Protein AF-A0A954HSK6-F1 (afdb_monomer)

Solvent-accessible surface area (backbone atoms only — not comparable to full-atom values): 8948 Å² total; per-residue (Å²): 136,85,86,82,78,80,82,78,65,76,69,63,60,54,58,57,58,60,60,64,68,71,71,75,64,79,80,68,53,43,41,54,46,69,34,39,91,90,46,36,90,81,53,54,68,57,58,97,78,65,55,78,57,74,64,15,37,30,35,37,27,82,23,20,28,36,33,33,35,41,38,31,82,86,33,45,53,50,100,84,44,62,65,33,24,52,13,42,38,41,58,21,45,59,97,48,70,53,44,95,50,75,60,49,59,70,77,76,71,73,60,73,25,66,39,73,48,77,60,79,51,24,42,36,33,34,16,83,50,55,101,88,41,70,16,39,38,35,40,38,37,55,38,29,80,41,73,45,71,50,78,48,78,51,77,84

Radius of gyration: 23.36 Å; Cα contacts (8 Å, |Δi|>4): 335; chains: 1; bounding box: 63×72×43 Å

Mean predicted aligned error: 9.22 Å

Foldseek 3Di:
DDDDDDDDDPVVVVVVVVVVVPPPDPPLDKAKDFDDPVCCVPFFAAAPQGLDDGRWMWIDTQFKIWTQAAQDQQRASDPPGHRRHRWTQWIGTPPDHTDPRRIHDPPNPPARFDDWDDDGSKIKTWGPADPVGWIKIWIWHQDSHHSDIDIDIDTD

Sequence (156 aa):
MPLKSPPVPRMVLHVIMTLMLCAAGRHVTAQTEVLTSQNWERLVPLGKETDAIYDDFALKSPAATAIIARPASTRHANMTVRDVGGCLIDLAAAGTDGDQLSAFYPGRRKFPFTDASIDGDAVVMSAPGTAARVGCEVRYELHPSLPVISVTSTWT

pLDDT: mean 85.85, std 16.76, range [42.97, 98.62]

Secondary structure (DSSP, 8-state):
----PPPPPHHHHHHHHHHGGG--------EEEE--TTTHHHHSPPSS-----TT-EEEE-SSEEEEE--S-TT--SSSSS---TTSEEEEEETTS-------B-GGGG-S---EEEEETTEEEEEE--BTTB--EEEEEEE-SSSS-EEEEEEE-

Nearest PDB structures (foldseek):
  4nf9-assembly2_B  TM=3.399E-01  e=3.421E-01  Homo sapiens
  7ajt-assembly1_UQ  TM=2.531E-01  e=3.421E-01  Saccharomyces cerevisiae S288C
  6zqe-assembly1_UQ  TM=2.751E-01  e=1.631E+00  Saccharomyces cerevisiae S288C
  5wlc-assembly1_LH  TM=2.636E-01  e=1.545E+00  Saccharomyces cerevisiae BY4741
  3uaq-assembly3_B  TM=1.531E-01  e=5.053E+00  Moraxella bovis

Structure (mmCIF, N/CA/C/O backbone):
data_AF-A0A954HSK6-F1
#
_entry.id   AF-A0A954HSK6-F1
#
loop_
_atom_site.group_PDB
_atom_site.id
_atom_site.type_symbol
_atom_site.label_atom_id
_atom_site.label_alt_id
_atom_site.label_comp_id
_atom_site.label_asym_id
_atom_site.label_entity_id
_atom_site.label_seq_id
_atom_site.pdbx_PDB_ins_code
_atom_site.Cartn_x
_atom_site.Cartn_y
_atom_site.Cartn_z
_atom_site.occupancy
_atom_site.B_iso_or_equiv
_atom_site.auth_seq_id
_atom_site.auth_comp_id
_atom_site.auth_asym_id
_atom_site.auth_atom_id
_atom_site.pdbx_PDB_model_num
ATOM 1 N N . MET A 1 1 ? -46.544 57.397 1.279 1.00 51.22 1 MET A N 1
ATOM 2 C CA . MET A 1 1 ? -47.073 56.316 2.142 1.00 51.22 1 MET A CA 1
ATOM 3 C C . MET A 1 1 ? -46.155 55.109 2.009 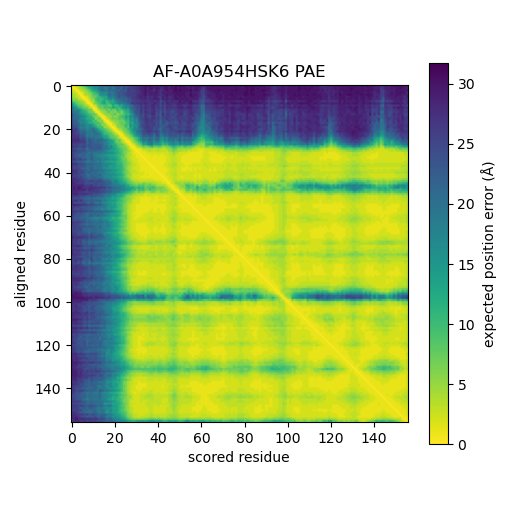1.00 51.22 1 MET A C 1
ATOM 5 O O . MET A 1 1 ? -46.058 54.612 0.894 1.00 51.22 1 MET A O 1
ATOM 9 N N . PRO A 1 2 ? -45.438 54.665 3.055 1.00 46.81 2 PRO A N 1
ATOM 10 C CA . PRO A 1 2 ? -44.628 53.457 2.965 1.00 46.81 2 PRO A CA 1
ATOM 11 C C . PRO A 1 2 ? -45.478 52.220 3.301 1.00 46.81 2 PRO A C 1
ATOM 13 O O . PRO A 1 2 ? -46.224 52.219 4.281 1.00 46.81 2 PRO A O 1
ATOM 16 N N . LEU A 1 3 ? -45.378 51.176 2.472 1.00 49.31 3 LEU A N 1
ATOM 17 C CA . LEU A 1 3 ? -46.005 49.874 2.711 1.00 49.31 3 LEU A CA 1
ATOM 18 C C . LEU A 1 3 ? -45.301 49.173 3.883 1.00 49.31 3 LEU A C 1
ATOM 20 O O . LEU A 1 3 ? -44.093 48.949 3.849 1.00 49.31 3 LEU A O 1
ATOM 24 N N . LYS A 1 4 ? -46.067 48.811 4.913 1.00 46.97 4 LYS A N 1
ATOM 25 C CA . LYS A 1 4 ? -45.605 48.020 6.057 1.00 46.97 4 LYS A CA 1
ATOM 26 C C . LYS A 1 4 ? -45.557 46.545 5.643 1.00 46.97 4 LYS A C 1
ATOM 28 O O . LYS A 1 4 ? -46.597 45.964 5.341 1.00 46.97 4 LYS A O 1
ATOM 33 N N . SER A 1 5 ? -44.367 45.953 5.598 1.00 58.78 5 SER A N 1
ATOM 34 C CA . SER A 1 5 ? -44.184 44.526 5.310 1.00 58.78 5 SER A CA 1
ATOM 35 C C . SER A 1 5 ? -44.751 43.652 6.445 1.00 58.78 5 SER A C 1
ATOM 37 O O . SER A 1 5 ? -44.657 44.034 7.618 1.00 58.78 5 SER A O 1
ATOM 39 N N . PRO A 1 6 ? -45.373 42.497 6.130 1.00 61.53 6 PRO A N 1
ATOM 40 C CA . PRO A 1 6 ? -45.963 41.630 7.144 1.00 61.53 6 PRO A CA 1
ATOM 41 C C . PRO A 1 6 ? -44.880 40.897 7.960 1.00 61.53 6 PRO A C 1
ATOM 43 O O . PRO A 1 6 ? -43.811 40.586 7.429 1.00 61.53 6 PRO A O 1
ATOM 46 N N . PRO A 1 7 ? -45.138 40.599 9.248 1.00 61.84 7 PRO A N 1
ATOM 47 C CA . PRO A 1 7 ? -44.192 39.877 10.088 1.00 61.84 7 PRO A CA 1
ATOM 48 C C . PRO A 1 7 ? -44.084 38.417 9.638 1.00 61.84 7 PRO A C 1
ATOM 50 O O . PRO A 1 7 ? -45.085 37.710 9.524 1.00 61.84 7 PRO A O 1
ATOM 53 N N . VAL A 1 8 ? -42.856 37.952 9.415 1.00 58.69 8 VAL A N 1
ATOM 54 C CA . VAL A 1 8 ? -42.585 36.543 9.112 1.00 58.69 8 VAL A CA 1
ATOM 55 C C . VAL A 1 8 ? -42.852 35.709 10.379 1.00 58.69 8 VAL A C 1
ATOM 57 O O . VAL A 1 8 ? -42.313 36.037 11.442 1.00 58.69 8 VAL A O 1
ATOM 60 N N . PRO A 1 9 ? -43.678 34.649 10.328 1.00 52.09 9 PRO A N 1
ATOM 61 C CA . PRO A 1 9 ? -43.998 33.849 11.507 1.00 52.09 9 PRO A CA 1
ATOM 62 C C . PRO A 1 9 ? -42.758 33.095 12.018 1.00 52.09 9 PRO A C 1
ATOM 64 O O . PRO A 1 9 ? -42.171 32.279 11.307 1.00 52.09 9 PRO A O 1
ATOM 67 N N . ARG A 1 10 ? -42.387 33.329 13.289 1.00 56.31 10 ARG A N 1
ATOM 68 C CA . ARG A 1 10 ? -41.216 32.748 13.998 1.00 56.31 10 ARG A CA 1
ATOM 69 C C . ARG A 1 10 ? -41.134 31.209 13.970 1.00 56.31 10 ARG A C 1
ATOM 71 O O . ARG A 1 10 ? -40.078 30.645 14.251 1.00 56.31 10 ARG A O 1
ATOM 78 N N . MET A 1 11 ? -42.230 30.540 13.622 1.00 47.41 11 MET A N 1
ATOM 79 C CA . MET A 1 11 ? -42.353 29.084 13.541 1.00 47.41 11 MET A CA 1
ATOM 80 C C . MET A 1 11 ? -41.744 28.502 12.250 1.00 47.41 11 MET A C 1
ATOM 82 O O . MET A 1 11 ? -41.201 27.403 12.280 1.00 47.41 11 MET A O 1
ATOM 86 N N . VAL A 1 12 ? -41.731 29.260 11.144 1.00 51.81 12 VAL A N 1
ATOM 87 C CA . VAL A 1 12 ? -41.131 28.821 9.863 1.00 51.81 12 VAL A CA 1
ATOM 88 C C . VAL A 1 12 ? -39.598 28.839 9.927 1.00 51.81 12 VAL A C 1
ATOM 90 O O . VAL A 1 12 ? -38.936 28.010 9.309 1.00 51.81 12 VAL A O 1
ATOM 93 N N . LEU A 1 13 ? -39.024 29.724 10.748 1.00 44.22 13 LEU A N 1
ATOM 94 C CA . LEU A 1 13 ? -37.573 29.863 10.905 1.00 44.22 13 LEU A CA 1
ATOM 95 C C . LEU A 1 13 ? -36.926 28.670 11.639 1.00 44.22 13 LEU A C 1
ATOM 97 O O . LEU A 1 13 ? -35.791 28.313 11.340 1.00 44.22 13 LEU A O 1
ATOM 101 N N . HIS A 1 14 ? -37.646 28.017 12.559 1.00 42.97 14 HIS A N 1
ATOM 102 C CA . HIS A 1 14 ? -37.109 26.882 13.324 1.00 42.97 14 HIS A CA 1
ATOM 103 C C . HIS A 1 14 ? -37.088 25.579 12.515 1.00 42.97 14 HIS A C 1
ATOM 105 O O . HIS A 1 14 ? -36.142 24.806 12.631 1.00 42.97 14 HIS A O 1
ATOM 111 N N . VAL A 1 15 ? -38.076 25.359 11.642 1.00 51.31 15 VAL A N 1
ATOM 112 C CA . VAL A 1 15 ? -38.153 24.143 10.812 1.00 51.31 15 VAL A CA 1
ATOM 113 C C . VAL A 1 15 ? -37.027 24.102 9.772 1.00 51.31 15 VAL A C 1
ATOM 115 O O . VAL A 1 15 ? -36.453 23.044 9.528 1.00 51.31 15 VAL A O 1
ATOM 118 N N . ILE A 1 16 ? -36.644 25.256 9.214 1.00 52.62 16 ILE A N 1
ATOM 119 C CA . ILE A 1 16 ? -35.536 25.349 8.248 1.00 52.62 16 ILE A CA 1
ATOM 120 C C . ILE A 1 16 ? -34.180 25.105 8.936 1.00 52.62 16 ILE A C 1
ATOM 122 O O . ILE A 1 16 ? -33.311 24.443 8.370 1.00 52.62 16 ILE A O 1
ATOM 126 N N . MET A 1 17 ? -34.008 25.568 10.180 1.00 49.38 17 MET A N 1
ATOM 127 C CA . MET A 1 17 ? -32.751 25.410 10.922 1.00 49.38 17 MET A CA 1
ATOM 128 C C . MET A 1 17 ? -32.514 23.967 11.400 1.00 49.38 17 MET A C 1
ATOM 130 O O . MET A 1 17 ? -31.374 23.512 11.419 1.00 49.38 17 MET A O 1
ATOM 134 N N . THR A 1 18 ? -33.571 23.210 11.717 1.00 50.50 18 THR A N 1
ATOM 135 C CA . THR A 1 18 ? -33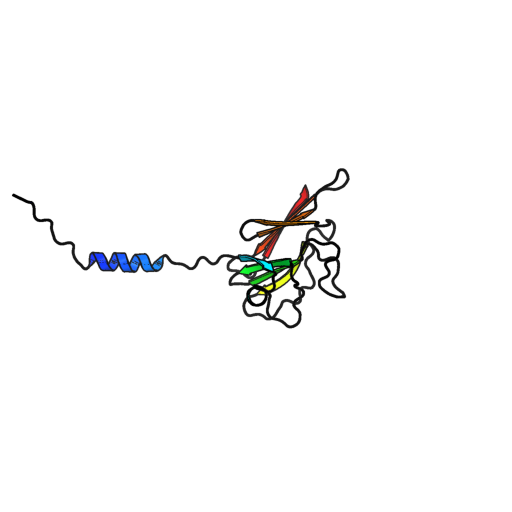.453 21.782 12.065 1.00 50.50 18 THR A CA 1
ATOM 136 C C . THR A 1 18 ? -33.193 20.901 10.836 1.00 50.50 18 THR A C 1
ATOM 138 O O . THR A 1 18 ? -32.461 19.922 10.944 1.00 50.50 18 THR A O 1
ATOM 141 N N . LEU A 1 19 ? -33.702 21.266 9.651 1.00 48.53 19 LEU A N 1
ATOM 142 C CA . LEU A 1 19 ? -33.472 20.498 8.417 1.00 48.53 19 LEU A CA 1
ATOM 143 C C . LEU A 1 19 ? -32.035 20.643 7.870 1.00 48.53 19 LEU A C 1
ATOM 145 O O . LEU A 1 19 ? -31.522 19.718 7.245 1.00 48.53 19 LEU A O 1
ATOM 149 N N . MET A 1 20 ? -31.353 21.764 8.144 1.00 53.25 20 MET A N 1
ATOM 150 C CA . MET A 1 20 ? -29.940 21.962 7.776 1.00 53.25 20 MET A CA 1
ATOM 151 C C . MET A 1 20 ? -28.949 21.182 8.657 1.00 53.25 20 MET A C 1
ATOM 153 O O . MET A 1 20 ? -27.817 20.957 8.236 1.00 53.25 20 MET A O 1
ATOM 157 N N . LEU A 1 21 ? -29.356 20.725 9.846 1.00 48.66 21 LEU A N 1
ATOM 158 C CA . LEU A 1 21 ? -28.476 19.982 10.757 1.00 48.66 21 LEU A CA 1
ATOM 159 C C . LEU A 1 21 ? -28.352 18.486 10.394 1.00 48.66 21 LEU A C 1
ATOM 161 O O . LEU A 1 21 ? -27.475 17.798 10.908 1.00 48.66 21 LEU A O 1
ATOM 165 N N . CYS A 1 22 ? -29.184 17.979 9.478 1.00 48.66 22 CYS A N 1
ATOM 166 C CA . CYS A 1 22 ? -29.197 16.563 9.091 1.00 48.66 22 CYS A CA 1
ATOM 167 C C . CYS A 1 22 ? -28.282 16.207 7.903 1.00 48.66 22 CYS A C 1
ATOM 169 O O . CYS A 1 22 ? -28.109 15.025 7.622 1.00 48.66 22 CYS A O 1
ATOM 171 N N . ALA A 1 23 ? -27.687 17.183 7.207 1.00 51.53 23 ALA A N 1
ATOM 172 C CA . ALA A 1 23 ? -26.909 16.930 5.985 1.00 51.53 23 ALA A CA 1
ATOM 173 C C . ALA A 1 23 ? -25.389 16.806 6.199 1.00 51.53 23 ALA A C 1
ATOM 175 O O . ALA A 1 23 ? -24.665 16.493 5.258 1.00 51.53 23 ALA A O 1
ATOM 176 N N . ALA A 1 24 ? -24.884 16.994 7.421 1.00 53.03 24 ALA A N 1
ATOM 177 C CA . ALA A 1 24 ? -23.480 16.738 7.745 1.00 53.03 24 ALA A CA 1
ATOM 178 C C . ALA A 1 24 ? -23.254 15.245 8.044 1.00 53.03 24 ALA A C 1
ATOM 180 O O . ALA A 1 24 ? -22.767 14.869 9.112 1.00 53.03 24 ALA A O 1
ATOM 181 N N . GLY A 1 25 ? -23.638 14.371 7.111 1.00 56.19 25 GLY A N 1
ATOM 182 C CA . GLY A 1 25 ? -23.149 12.999 7.128 1.00 56.19 25 GLY A CA 1
ATOM 183 C C . GLY A 1 25 ? -21.627 13.058 7.051 1.00 56.19 25 GLY A C 1
ATOM 184 O O . GLY A 1 25 ? -21.084 13.647 6.118 1.00 56.19 25 GLY A O 1
ATOM 185 N N . ARG A 1 26 ? -20.922 12.512 8.048 1.00 57.81 26 ARG A N 1
ATOM 186 C CA . ARG A 1 26 ? -19.466 12.358 7.964 1.00 57.81 26 ARG A CA 1
ATOM 187 C C . ARG A 1 26 ? -19.172 11.574 6.689 1.00 57.81 26 ARG A C 1
ATOM 189 O O . ARG A 1 26 ? -19.541 10.405 6.607 1.00 57.81 26 ARG A O 1
ATOM 196 N N . HIS A 1 27 ? -18.546 12.213 5.702 1.00 60.56 27 HIS A N 1
ATOM 197 C CA . HIS A 1 27 ? -18.005 11.488 4.564 1.00 60.56 27 HIS A CA 1
ATOM 198 C C . HIS A 1 27 ? -16.972 10.507 5.118 1.00 60.56 27 HIS A C 1
ATOM 200 O O . HIS A 1 27 ? -15.946 10.902 5.667 1.00 60.56 27 HIS A O 1
ATOM 206 N N . VAL A 1 28 ? -17.305 9.223 5.053 1.00 72.50 28 VAL A N 1
ATOM 207 C CA . VAL A 1 28 ? -16.375 8.134 5.319 1.00 72.50 28 VAL A CA 1
ATOM 208 C C . VAL A 1 28 ? -15.468 8.094 4.098 1.00 72.50 28 VAL A C 1
ATOM 210 O O . VAL A 1 28 ? -15.880 7.610 3.047 1.00 72.50 28 VAL A O 1
ATOM 213 N N . THR A 1 29 ? -14.283 8.682 4.206 1.00 81.81 29 THR A N 1
ATOM 214 C CA . THR A 1 29 ? -13.267 8.613 3.153 1.00 81.81 29 THR A CA 1
ATOM 215 C C . THR A 1 29 ? -12.189 7.628 3.570 1.00 81.81 29 THR A C 1
ATOM 217 O O . THR A 1 29 ? -11.932 7.436 4.765 1.00 81.81 29 THR A O 1
ATOM 220 N N . ALA A 1 30 ? -11.571 6.988 2.583 1.00 89.88 30 ALA A N 1
ATOM 221 C CA . ALA A 1 30 ? -10.259 6.416 2.807 1.00 89.88 30 ALA A CA 1
ATOM 222 C C . ALA A 1 30 ? -9.235 7.566 2.858 1.00 89.88 30 ALA A C 1
ATOM 224 O O . ALA A 1 30 ? -9.527 8.706 2.496 1.00 89.88 30 ALA A O 1
ATOM 225 N N . GLN A 1 31 ? -8.067 7.294 3.415 1.00 93.75 31 GLN A N 1
ATOM 226 C CA . GLN A 1 31 ? -6.935 8.206 3.474 1.00 93.75 31 GLN A CA 1
ATOM 227 C C . GLN A 1 31 ? -5.700 7.420 3.086 1.00 93.75 31 GLN A C 1
ATOM 229 O O . GLN A 1 31 ? -5.510 6.310 3.582 1.00 93.75 31 GLN A O 1
ATOM 234 N N . THR A 1 32 ? -4.865 8.011 2.243 1.00 97.31 32 THR A N 1
ATOM 235 C CA . THR A 1 32 ? -3.653 7.366 1.752 1.00 97.31 32 THR A CA 1
ATOM 236 C C . THR A 1 32 ? -2.461 8.264 2.012 1.00 97.31 32 THR A C 1
ATOM 238 O O . THR A 1 32 ? -2.439 9.424 1.607 1.00 97.31 32 THR A O 1
ATOM 241 N N . GLU A 1 33 ? -1.474 7.734 2.726 1.00 97.88 33 GLU A N 1
ATOM 242 C CA . GLU A 1 33 ? -0.286 8.473 3.139 1.00 97.88 33 GLU A CA 1
ATOM 243 C C . GLU A 1 33 ? 0.953 7.575 3.101 1.00 97.88 33 GLU A C 1
ATOM 245 O O . GLU A 1 33 ? 0.874 6.363 3.299 1.00 97.88 33 GLU A O 1
ATOM 250 N N . VAL A 1 34 ? 2.117 8.188 2.894 1.00 98.38 34 VAL A N 1
ATOM 251 C CA . VAL A 1 34 ? 3.408 7.526 3.113 1.00 98.38 34 VAL A CA 1
ATOM 252 C C . VAL A 1 34 ? 3.682 7.472 4.615 1.00 98.38 34 VAL A C 1
ATOM 254 O O . VAL A 1 34 ? 3.483 8.462 5.325 1.00 98.38 34 VAL A O 1
ATOM 257 N N . LEU A 1 35 ? 4.137 6.323 5.107 1.00 98.12 35 LEU A N 1
ATOM 258 C CA . LEU A 1 35 ? 4.469 6.118 6.508 1.00 98.12 35 LEU A CA 1
ATOM 259 C C . LEU A 1 35 ? 5.730 6.884 6.893 1.00 98.12 35 LEU A C 1
ATOM 261 O O . LEU A 1 35 ? 6.810 6.689 6.338 1.00 98.12 35 LEU A O 1
ATOM 265 N N . THR A 1 36 ? 5.592 7.698 7.927 1.00 97.81 36 THR A N 1
ATOM 266 C CA . THR A 1 36 ? 6.662 8.448 8.568 1.00 97.81 36 THR A CA 1
ATOM 267 C C . THR A 1 36 ? 6.588 8.256 10.079 1.00 97.81 36 THR A C 1
ATOM 269 O O . THR A 1 36 ? 5.616 7.729 10.625 1.00 97.81 36 THR A O 1
ATOM 272 N N . SER A 1 37 ? 7.598 8.737 10.803 1.00 96.81 37 SER A N 1
ATOM 273 C CA . SER A 1 37 ? 7.569 8.709 12.268 1.00 96.81 37 SER A CA 1
ATOM 274 C C . SER A 1 37 ? 6.446 9.563 12.869 1.00 96.81 37 SER A C 1
ATOM 276 O O . SER A 1 37 ? 6.035 9.315 13.997 1.00 96.81 37 SER A O 1
ATOM 278 N N . GLN A 1 38 ? 5.927 10.554 12.136 1.00 97.44 38 GLN A N 1
ATOM 279 C CA . GLN A 1 38 ? 4.877 11.451 12.625 1.00 97.44 38 GLN A CA 1
ATOM 280 C C . GLN A 1 38 ? 3.466 10.864 12.497 1.00 97.44 38 GLN A C 1
ATOM 282 O O . GLN A 1 38 ? 2.575 11.285 13.233 1.00 97.44 38 GLN A O 1
ATOM 287 N N . ASN A 1 39 ? 3.235 9.934 11.565 1.00 96.81 39 ASN A N 1
ATOM 288 C CA . ASN A 1 39 ? 1.909 9.352 11.324 1.00 96.81 39 ASN A CA 1
ATOM 289 C C . ASN A 1 39 ? 1.808 7.851 11.653 1.00 96.81 39 ASN A C 1
ATOM 291 O O . ASN A 1 39 ? 0.698 7.318 11.638 1.00 96.81 39 ASN A O 1
ATOM 295 N N . TRP A 1 40 ? 2.918 7.206 12.024 1.00 94.38 40 TRP A N 1
ATOM 296 C CA . TRP A 1 40 ? 3.007 5.778 12.341 1.00 94.38 40 TRP A CA 1
ATOM 297 C C . TRP A 1 40 ? 1.898 5.276 13.272 1.00 94.38 40 TRP A C 1
ATOM 299 O O . TRP A 1 40 ? 1.108 4.419 12.885 1.00 94.38 40 TRP A O 1
ATOM 309 N N . GLU A 1 41 ? 1.793 5.848 14.476 1.00 92.19 41 GLU A N 1
ATOM 310 C CA . GLU A 1 41 ? 0.853 5.384 15.510 1.00 92.19 41 GLU A CA 1
ATOM 311 C C . GLU A 1 41 ? -0.615 5.477 15.075 1.00 92.19 41 GLU A C 1
ATOM 313 O O . GLU A 1 41 ? -1.464 4.731 15.558 1.00 92.19 41 GLU A O 1
ATOM 318 N N . ARG A 1 42 ? -0.926 6.395 14.154 1.00 92.38 42 ARG A N 1
ATOM 319 C CA . ARG A 1 42 ? -2.281 6.597 13.633 1.00 92.38 42 ARG A CA 1
ATOM 320 C C . ARG A 1 42 ? -2.617 5.626 12.502 1.00 92.38 42 ARG A C 1
ATOM 322 O O . ARG A 1 42 ? -3.781 5.251 12.350 1.00 92.38 42 ARG A O 1
ATOM 329 N N . LEU A 1 43 ? -1.635 5.299 11.666 1.00 93.19 43 LEU A N 1
ATOM 330 C CA . LEU A 1 43 ? -1.871 4.643 10.382 1.00 93.19 43 LEU A CA 1
ATOM 331 C C . LEU A 1 43 ? -1.565 3.154 10.391 1.00 93.19 43 LEU A C 1
ATOM 333 O O . LEU A 1 43 ? -2.232 2.416 9.677 1.00 93.19 43 LEU A O 1
ATOM 337 N N . VAL A 1 44 ? -0.601 2.706 11.185 1.00 90.62 44 VAL A N 1
ATOM 338 C CA . VAL A 1 44 ? -0.153 1.314 11.179 1.00 90.62 44 VAL A CA 1
ATOM 339 C C . VAL A 1 44 ? -1.111 0.436 12.000 1.00 90.62 44 VAL A C 1
ATOM 341 O O . VAL A 1 44 ? -1.567 0.872 13.061 1.00 90.62 44 VAL A O 1
ATOM 344 N N . PRO A 1 45 ? -1.465 -0.783 11.536 1.00 84.75 45 PRO A N 1
ATOM 345 C CA . PRO A 1 45 ? -2.267 -1.710 12.329 1.00 84.75 45 PRO A CA 1
ATOM 346 C C . PRO A 1 45 ? -1.638 -1.976 13.698 1.00 84.75 45 PRO A C 1
ATOM 348 O O . PRO A 1 45 ? -0.422 -2.140 13.817 1.00 84.75 45 PRO A O 1
ATOM 351 N N . LEU A 1 46 ? -2.482 -2.040 14.728 1.00 78.94 46 LEU A N 1
ATOM 352 C CA . LEU A 1 46 ? -2.062 -2.474 16.054 1.00 78.94 46 LEU A CA 1
ATOM 353 C C . LEU A 1 46 ? -1.843 -3.991 16.029 1.00 78.94 46 LEU A C 1
ATOM 355 O O . LEU A 1 46 ? -2.653 -4.734 15.476 1.00 78.94 46 LEU A O 1
ATOM 359 N N . GLY A 1 47 ? -0.739 -4.444 16.613 1.00 73.25 47 GLY A N 1
ATOM 360 C CA . GLY A 1 47 ? -0.377 -5.855 16.635 1.00 73.25 47 GLY A CA 1
ATOM 361 C C . GLY A 1 47 ? 1.104 -6.057 16.931 1.00 73.25 47 GLY A C 1
ATOM 362 O O . GLY A 1 47 ? 1.912 -5.138 16.822 1.00 73.25 47 GLY A O 1
ATOM 363 N N . LYS A 1 48 ? 1.467 -7.274 17.343 1.00 67.25 48 LYS A N 1
ATOM 364 C CA . LYS A 1 48 ? 2.863 -7.646 17.630 1.00 67.25 48 LYS A CA 1
ATOM 365 C C . LYS A 1 48 ? 3.694 -7.847 16.353 1.00 67.25 48 LYS A C 1
ATOM 367 O O . LYS A 1 48 ? 4.917 -7.767 16.415 1.00 67.25 48 LYS A O 1
ATOM 372 N N . GLU A 1 49 ? 3.041 -8.131 15.228 1.00 75.38 49 GLU A N 1
ATOM 373 C CA . GLU A 1 49 ? 3.666 -8.620 13.991 1.00 75.38 49 GLU A CA 1
ATOM 374 C C . GLU A 1 49 ? 3.359 -7.714 12.792 1.00 75.38 49 GLU A C 1
ATOM 376 O O . GLU A 1 49 ? 2.967 -8.193 11.740 1.00 75.38 49 GLU A O 1
ATOM 381 N N . THR A 1 50 ? 3.501 -6.397 12.945 1.00 82.56 50 THR A N 1
ATOM 382 C CA . THR A 1 50 ? 3.355 -5.482 11.806 1.00 82.56 50 THR A CA 1
ATOM 383 C C . THR A 1 50 ? 4.618 -5.506 10.941 1.00 82.56 50 THR A C 1
ATOM 385 O O . THR A 1 50 ? 5.699 -5.161 11.425 1.00 82.56 50 THR A O 1
ATOM 388 N N . ASP A 1 51 ? 4.481 -5.865 9.661 1.00 89.69 51 ASP A N 1
ATOM 389 C CA . ASP A 1 51 ? 5.591 -5.937 8.697 1.00 89.69 51 ASP A CA 1
ATOM 390 C C . ASP A 1 51 ? 5.901 -4.578 8.028 1.00 89.69 51 ASP A C 1
ATOM 392 O O . ASP A 1 51 ? 6.881 -4.450 7.278 1.00 89.69 51 ASP A O 1
ATOM 396 N N . ALA A 1 52 ? 5.081 -3.553 8.282 1.00 93.69 52 ALA A N 1
ATOM 397 C CA . ALA A 1 52 ? 5.271 -2.184 7.806 1.00 93.69 52 ALA A CA 1
ATOM 398 C C . ALA A 1 52 ? 6.621 -1.579 8.232 1.00 93.69 52 ALA A C 1
ATOM 400 O O . ALA A 1 52 ? 7.138 -1.857 9.312 1.00 93.69 52 ALA A O 1
ATOM 401 N N . ILE A 1 53 ? 7.171 -0.688 7.406 1.00 95.56 53 ILE A N 1
ATOM 402 C CA . ILE A 1 53 ? 8.298 0.186 7.763 1.00 95.56 53 ILE A CA 1
ATOM 403 C C . ILE A 1 53 ? 8.063 1.605 7.228 1.00 95.56 53 ILE A C 1
ATOM 405 O O . ILE A 1 53 ? 7.108 1.860 6.497 1.00 95.56 53 ILE A O 1
ATOM 409 N N . TYR A 1 54 ? 8.942 2.545 7.580 1.00 97.44 54 TYR A N 1
ATOM 410 C CA . TYR A 1 54 ? 8.909 3.885 6.992 1.00 97.44 54 TYR A CA 1
ATOM 411 C C . TYR A 1 54 ? 9.072 3.850 5.469 1.00 97.44 54 TYR A C 1
ATOM 413 O O . TYR A 1 54 ? 9.745 2.976 4.918 1.00 97.44 54 TYR A O 1
ATOM 421 N N . ASP A 1 55 ? 8.452 4.830 4.819 1.00 97.69 55 ASP A N 1
ATOM 422 C CA . ASP A 1 55 ? 8.342 4.988 3.368 1.00 97.69 55 ASP A CA 1
ATOM 423 C C . ASP A 1 55 ? 7.420 3.979 2.656 1.00 97.69 55 ASP A C 1
ATOM 425 O O . ASP A 1 55 ? 7.202 4.111 1.452 1.00 97.69 55 ASP A O 1
ATOM 429 N N . ASP A 1 56 ? 6.839 3.001 3.363 1.00 98.19 56 ASP A N 1
ATOM 430 C CA . ASP A 1 56 ? 5.703 2.229 2.842 1.00 98.19 56 ASP A CA 1
ATOM 431 C C . ASP A 1 56 ? 4.435 3.101 2.778 1.00 98.19 56 ASP A C 1
ATOM 433 O O . ASP A 1 56 ? 4.365 4.181 3.363 1.00 98.19 56 ASP A O 1
ATOM 437 N N . PHE A 1 57 ? 3.402 2.633 2.082 1.00 98.56 57 PHE A N 1
ATOM 438 C CA . PHE A 1 57 ? 2.148 3.362 1.914 1.00 98.56 57 PHE A CA 1
ATOM 439 C C . PHE A 1 57 ? 1.062 2.765 2.800 1.00 98.56 57 PHE A C 1
ATOM 441 O O . PHE A 1 57 ? 0.801 1.566 2.739 1.00 98.56 57 PHE A O 1
ATOM 448 N N . ALA A 1 58 ? 0.385 3.601 3.579 1.00 97.31 58 ALA A N 1
ATOM 449 C CA . ALA A 1 58 ? -0.775 3.211 4.361 1.00 97.31 58 ALA A CA 1
ATOM 450 C C . ALA A 1 58 ? -2.053 3.733 3.708 1.00 97.31 58 ALA A C 1
ATOM 452 O O . ALA A 1 58 ? -2.183 4.932 3.468 1.00 97.31 58 ALA A O 1
ATOM 453 N N . LEU A 1 59 ? -3.008 2.833 3.476 1.00 97.38 59 LEU A N 1
ATOM 454 C CA . LEU A 1 59 ? -4.392 3.167 3.169 1.00 97.38 59 LEU A CA 1
ATOM 455 C C . LEU A 1 59 ? -5.217 2.911 4.431 1.00 97.38 59 LEU A C 1
ATOM 457 O O . LEU A 1 59 ? -5.204 1.807 4.976 1.00 97.38 59 LEU A O 1
ATOM 461 N N . LYS A 1 60 ? -5.948 3.913 4.910 1.00 95.38 60 LYS A N 1
ATOM 462 C CA . LYS A 1 60 ? -6.744 3.840 6.137 1.00 95.38 60 LYS A CA 1
ATOM 463 C C . LYS A 1 60 ? -8.176 4.265 5.866 1.00 95.38 60 LYS A C 1
ATOM 465 O O . LYS A 1 60 ? -8.418 5.323 5.305 1.00 95.38 60 LYS A O 1
ATOM 470 N N . SER A 1 61 ? -9.135 3.480 6.334 1.00 94.62 61 SER A N 1
ATOM 471 C CA . SER A 1 61 ? -10.546 3.852 6.393 1.00 94.62 61 SER A CA 1
ATOM 472 C C . SER A 1 61 ? -11.105 3.557 7.790 1.00 94.62 61 SER A C 1
ATOM 474 O O . SER A 1 61 ? -10.442 2.913 8.611 1.00 94.62 61 SER A O 1
ATOM 476 N N . PRO A 1 62 ? -12.331 4.004 8.111 1.00 93.00 62 PRO A N 1
ATOM 477 C CA . PRO A 1 62 ? -12.989 3.604 9.354 1.00 93.00 62 PRO A CA 1
ATOM 478 C C . PRO A 1 62 ? -13.213 2.094 9.491 1.00 93.00 62 PRO A C 1
ATOM 480 O O . PRO A 1 62 ? -13.411 1.625 10.608 1.00 93.00 62 PRO A O 1
ATOM 483 N N . ALA A 1 63 ? -13.189 1.339 8.387 1.00 93.06 63 ALA A N 1
ATOM 484 C CA . ALA A 1 63 ? -13.429 -0.100 8.387 1.00 93.06 63 ALA A CA 1
ATOM 485 C C . ALA A 1 63 ? -12.149 -0.949 8.382 1.00 93.06 63 ALA A C 1
ATOM 487 O O . ALA A 1 63 ? -12.208 -2.094 8.827 1.00 93.06 63 ALA A O 1
ATOM 488 N N . ALA A 1 64 ? -11.016 -0.431 7.891 1.00 93.88 64 ALA A N 1
ATOM 489 C CA . ALA A 1 64 ? -9.764 -1.186 7.809 1.00 93.88 64 ALA A CA 1
ATOM 490 C C . ALA A 1 64 ? -8.513 -0.306 7.645 1.00 93.88 64 ALA A C 1
ATOM 492 O O . AL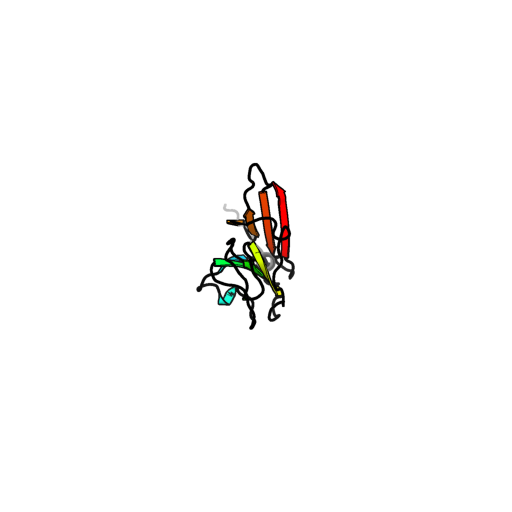A A 1 64 ? -8.589 0.892 7.379 1.00 93.88 64 ALA A O 1
ATOM 493 N N . THR A 1 65 ? -7.349 -0.934 7.776 1.00 94.56 65 THR A N 1
ATOM 494 C CA . THR A 1 65 ? -6.042 -0.421 7.359 1.00 94.56 65 THR A CA 1
ATOM 495 C C . THR A 1 65 ? -5.406 -1.414 6.395 1.00 94.56 65 THR A C 1
ATOM 497 O O . THR A 1 65 ? -5.437 -2.609 6.669 1.00 94.56 65 THR A O 1
ATOM 500 N N . ALA A 1 66 ? -4.757 -0.931 5.340 1.00 95.50 66 ALA A N 1
ATOM 501 C CA . ALA A 1 66 ? -3.886 -1.721 4.483 1.00 95.50 66 ALA A CA 1
ATOM 502 C C . ALA A 1 66 ? -2.509 -1.065 4.339 1.00 95.50 66 ALA A C 1
ATOM 504 O O . ALA A 1 66 ? -2.429 0.159 4.230 1.00 95.50 66 ALA A O 1
ATOM 505 N N . ILE A 1 67 ? -1.444 -1.867 4.297 1.00 96.50 67 ILE A N 1
ATOM 506 C CA . ILE A 1 67 ? -0.074 -1.393 4.069 1.00 96.50 67 ILE A CA 1
ATOM 507 C C . ILE A 1 67 ? 0.467 -1.971 2.765 1.00 96.50 67 ILE A C 1
ATOM 509 O O . ILE A 1 67 ? 0.476 -3.188 2.570 1.00 96.50 67 ILE A O 1
ATOM 513 N N . ILE A 1 68 ? 0.953 -1.098 1.884 1.00 98.06 68 ILE A N 1
ATOM 514 C CA . ILE A 1 68 ? 1.623 -1.462 0.637 1.00 98.06 68 ILE A CA 1
ATOM 515 C C . ILE A 1 68 ? 3.109 -1.141 0.763 1.00 98.06 68 ILE A C 1
ATOM 517 O O . ILE A 1 68 ? 3.496 0.003 0.998 1.00 98.06 68 ILE A O 1
ATOM 521 N N . ALA A 1 69 ? 3.951 -2.148 0.573 1.00 98.12 69 ALA A N 1
ATOM 522 C CA . ALA A 1 69 ? 5.394 -1.997 0.631 1.00 98.12 69 ALA A CA 1
ATOM 523 C C . ALA A 1 69 ? 5.909 -1.067 -0.476 1.00 98.12 69 ALA A C 1
ATOM 525 O O . ALA A 1 69 ? 5.526 -1.198 -1.643 1.00 98.12 69 ALA A O 1
ATOM 526 N N . ARG A 1 70 ? 6.843 -0.176 -0.133 1.00 98.31 70 ARG A N 1
ATOM 527 C CA . ARG A 1 70 ? 7.491 0.726 -1.097 1.00 98.31 70 ARG A CA 1
ATOM 528 C C . ARG A 1 70 ? 8.123 -0.044 -2.269 1.00 98.31 70 ARG A C 1
ATOM 530 O O . ARG A 1 70 ? 8.655 -1.139 -2.051 1.00 98.31 70 ARG A O 1
ATOM 537 N N . PRO A 1 71 ? 8.118 0.497 -3.500 1.00 97.56 71 PRO A N 1
ATOM 538 C CA . PRO A 1 71 ? 8.614 -0.196 -4.689 1.00 97.56 71 PRO A CA 1
ATOM 539 C C . PRO A 1 71 ? 10.150 -0.255 -4.700 1.00 97.56 71 PRO A C 1
ATOM 541 O O . PRO A 1 71 ? 10.834 0.549 -5.327 1.00 97.56 71 PRO A O 1
ATOM 544 N N . ALA A 1 72 ? 10.717 -1.206 -3.961 1.00 96.31 72 ALA A N 1
ATOM 545 C CA . ALA A 1 72 ? 12.151 -1.456 -3.930 1.00 96.31 72 ALA A CA 1
ATOM 546 C C . ALA A 1 72 ? 12.439 -2.957 -3.966 1.00 96.31 72 ALA A C 1
ATOM 548 O O . ALA A 1 72 ? 11.886 -3.728 -3.182 1.00 96.31 72 ALA A O 1
ATOM 549 N N . SER A 1 73 ? 13.372 -3.372 -4.826 1.00 92.12 73 SER A N 1
ATOM 550 C CA . SER A 1 73 ? 13.777 -4.780 -4.956 1.00 92.12 73 SER A CA 1
ATOM 551 C C . SER A 1 73 ? 14.397 -5.352 -3.678 1.00 92.12 73 SER A C 1
ATOM 553 O O . SER A 1 73 ? 14.408 -6.559 -3.485 1.00 92.12 73 SER A O 1
ATOM 555 N N . THR A 1 74 ? 14.915 -4.493 -2.800 1.00 93.19 74 THR A N 1
ATOM 556 C CA . THR A 1 74 ? 15.502 -4.871 -1.507 1.00 93.19 74 THR A CA 1
ATOM 557 C C . THR A 1 74 ? 14.494 -4.866 -0.361 1.00 93.19 74 THR A C 1
ATOM 559 O O . THR A 1 74 ? 14.863 -5.135 0.781 1.00 93.19 74 THR A O 1
ATOM 562 N N . ARG A 1 75 ? 13.221 -4.547 -0.622 1.00 96.62 75 ARG A N 1
ATOM 563 C CA . ARG A 1 75 ? 12.189 -4.539 0.414 1.00 96.62 75 ARG A CA 1
ATOM 564 C C . ARG A 1 75 ? 11.759 -5.975 0.715 1.00 96.62 75 ARG A C 1
ATOM 566 O O . ARG A 1 75 ? 11.280 -6.701 -0.155 1.00 96.62 75 ARG A O 1
ATOM 573 N N . HIS A 1 76 ? 11.936 -6.389 1.964 1.00 96.06 76 HIS A N 1
ATOM 574 C CA . HIS A 1 76 ? 11.491 -7.676 2.509 1.00 96.06 76 HIS A CA 1
ATOM 575 C C . HIS A 1 76 ? 10.633 -7.397 3.728 1.00 96.06 76 HIS A C 1
ATOM 577 O O . HIS A 1 76 ? 11.088 -6.614 4.557 1.00 96.06 76 HIS A O 1
ATOM 583 N N . ALA A 1 77 ? 9.450 -8.002 3.829 1.00 92.50 77 ALA A N 1
ATOM 584 C CA . ALA A 1 77 ? 8.559 -7.838 4.978 1.00 92.50 77 ALA A CA 1
ATOM 585 C 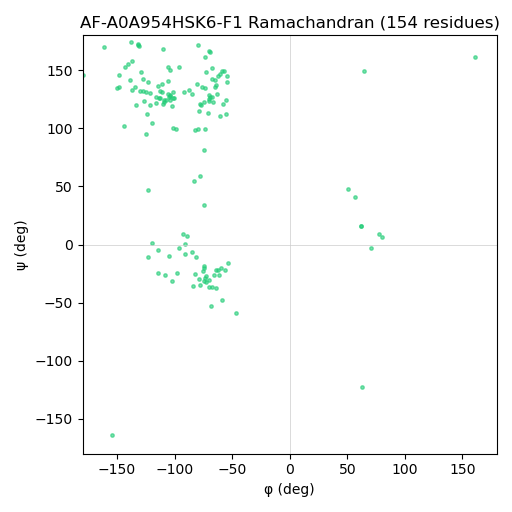C . ALA A 1 77 ? 9.267 -8.289 6.264 1.00 92.50 77 ALA A C 1
ATOM 587 O O . ALA A 1 77 ? 9.393 -7.517 7.207 1.00 92.50 77 ALA A O 1
ATOM 588 N N . ASN A 1 78 ? 9.886 -9.470 6.222 1.00 90.88 78 ASN A N 1
ATOM 589 C CA . ASN A 1 78 ? 10.679 -10.023 7.316 1.00 90.88 78 ASN A CA 1
ATOM 590 C C . ASN A 1 78 ? 11.734 -11.020 6.784 1.00 90.88 78 ASN A C 1
ATOM 592 O O . ASN A 1 78 ? 12.071 -11.036 5.597 1.00 90.88 78 ASN A O 1
ATOM 596 N N . MET A 1 79 ? 12.307 -11.855 7.660 1.00 89.00 79 MET A N 1
ATOM 597 C CA . MET A 1 79 ? 13.401 -12.770 7.297 1.00 89.00 79 MET A CA 1
ATOM 598 C C . MET A 1 79 ? 12.994 -13.875 6.305 1.00 89.00 79 MET A C 1
ATOM 600 O O . MET A 1 79 ? 13.860 -14.371 5.566 1.00 89.00 79 MET A O 1
ATOM 604 N N . THR A 1 80 ? 11.713 -14.259 6.281 1.00 91.25 80 THR A N 1
ATOM 605 C CA . THR A 1 80 ? 11.172 -15.358 5.461 1.00 91.25 80 THR A CA 1
ATOM 606 C C . THR A 1 80 ? 10.313 -14.858 4.301 1.00 91.25 80 THR A C 1
ATOM 608 O O . THR A 1 80 ? 10.267 -15.514 3.259 1.00 91.25 80 THR A O 1
ATOM 611 N N . VAL A 1 81 ? 9.703 -13.678 4.426 1.00 94.12 81 VAL A N 1
ATOM 612 C CA . VAL A 1 81 ? 8.896 -13.047 3.378 1.00 94.12 81 VAL A CA 1
ATOM 613 C C . VAL A 1 81 ? 9.704 -11.952 2.676 1.00 94.12 81 VAL A C 1
ATOM 615 O O . VAL A 1 81 ? 9.867 -10.836 3.171 1.00 94.12 81 VAL A O 1
ATOM 618 N N . ARG A 1 82 ? 10.231 -12.288 1.495 1.00 94.56 82 ARG A N 1
ATOM 619 C CA . ARG A 1 82 ? 11.167 -11.451 0.727 1.00 94.56 82 ARG A CA 1
ATOM 620 C C . ARG A 1 82 ? 10.549 -10.879 -0.546 1.00 94.56 82 ARG A C 1
ATOM 622 O O . ARG A 1 82 ? 9.466 -11.288 -0.969 1.00 94.56 82 ARG A O 1
ATOM 629 N N . ASP A 1 83 ? 11.277 -9.932 -1.129 1.00 95.62 83 ASP A N 1
ATOM 630 C CA . AS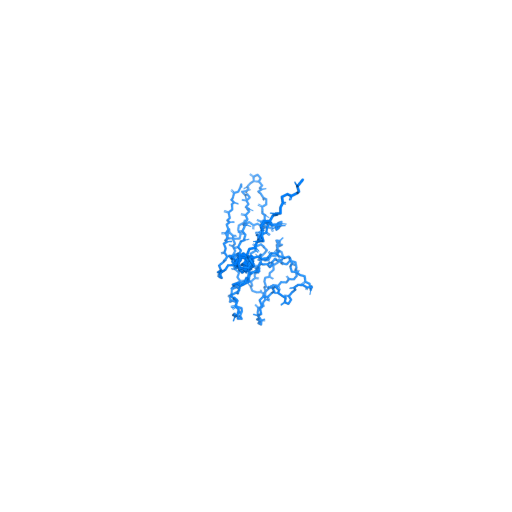P A 1 83 ? 10.991 -9.267 -2.404 1.00 95.62 83 ASP A CA 1
ATOM 631 C C . ASP A 1 83 ? 9.558 -8.721 -2.505 1.00 95.62 83 ASP A C 1
ATOM 633 O O . ASP A 1 83 ? 8.846 -8.970 -3.476 1.00 95.62 83 ASP A O 1
ATOM 637 N N . VAL A 1 84 ? 9.116 -8.006 -1.465 1.00 97.06 84 VAL A N 1
ATOM 638 C CA . VAL A 1 84 ? 7.735 -7.514 -1.314 1.00 97.06 84 VAL A CA 1
ATOM 639 C C . VAL A 1 84 ? 7.528 -6.102 -1.866 1.00 97.06 84 VAL A C 1
ATOM 641 O O . VAL A 1 84 ? 6.475 -5.519 -1.647 1.00 97.06 84 VAL A O 1
ATOM 644 N N . GLY A 1 85 ? 8.500 -5.519 -2.570 1.00 97.94 85 GLY A N 1
ATOM 645 C CA . GLY A 1 85 ? 8.348 -4.171 -3.125 1.00 97.94 85 GLY A CA 1
ATOM 646 C C . GLY A 1 85 ? 7.102 -4.050 -4.012 1.00 97.94 85 GLY A C 1
ATOM 647 O O . GLY A 1 85 ? 6.932 -4.829 -4.950 1.00 97.94 85 GLY A O 1
ATOM 648 N N . GLY A 1 86 ? 6.214 -3.103 -3.699 1.00 97.75 86 GLY A N 1
ATOM 649 C CA . GLY A 1 86 ? 4.934 -2.903 -4.388 1.00 97.75 86 GLY A CA 1
ATOM 650 C C . GLY A 1 86 ? 3.823 -3.895 -4.018 1.00 97.75 86 GLY A C 1
ATOM 651 O O . GLY A 1 86 ? 2.787 -3.915 -4.685 1.00 97.75 86 GLY A O 1
ATOM 652 N N . CYS A 1 87 ? 4.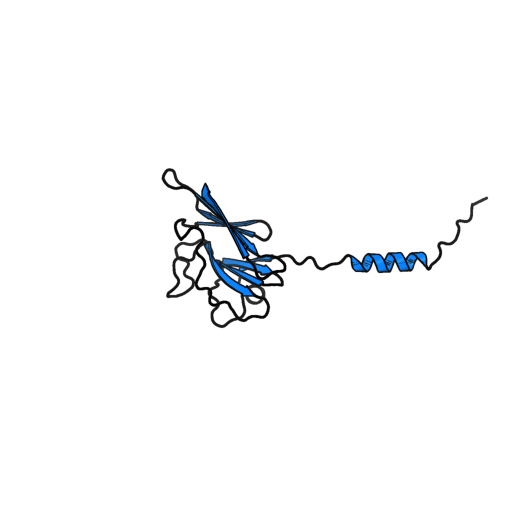017 -4.735 -2.998 1.00 97.81 87 CYS A N 1
ATOM 653 C CA . CYS A 1 87 ? 3.044 -5.733 -2.542 1.00 97.81 87 CYS A CA 1
ATOM 654 C C . CYS A 1 87 ? 2.204 -5.217 -1.369 1.00 97.81 87 CYS A C 1
ATOM 656 O O . CYS A 1 87 ? 2.680 -4.413 -0.571 1.00 97.81 87 CYS A O 1
ATOM 658 N N . LEU A 1 88 ? 0.983 -5.733 -1.225 1.00 97.06 88 LEU A N 1
ATOM 659 C CA . LEU A 1 88 ? 0.190 -5.576 -0.003 1.00 97.06 88 LEU A CA 1
ATOM 660 C C . LEU A 1 88 ? 0.777 -6.501 1.071 1.00 97.06 88 LEU A C 1
ATOM 662 O O . LEU A 1 88 ? 0.873 -7.705 0.835 1.00 97.06 88 LEU A O 1
ATOM 666 N N . ILE A 1 89 ? 1.183 -5.949 2.211 1.00 94.88 89 ILE A N 1
ATOM 667 C CA . ILE A 1 89 ? 1.876 -6.690 3.279 1.00 94.88 89 ILE A CA 1
ATOM 668 C C . ILE A 1 89 ? 1.071 -6.785 4.574 1.00 94.88 89 ILE A C 1
ATOM 670 O O . ILE A 1 89 ? 1.233 -7.757 5.286 1.00 94.88 89 ILE A O 1
ATOM 674 N N . ASP A 1 90 ? 0.140 -5.862 4.824 1.00 92.88 90 ASP A N 1
ATOM 675 C CA . ASP A 1 90 ? -0.776 -5.932 5.968 1.00 92.88 90 ASP A CA 1
ATOM 676 C C . ASP A 1 90 ? -2.184 -5.510 5.538 1.00 92.88 90 ASP A C 1
ATOM 678 O O .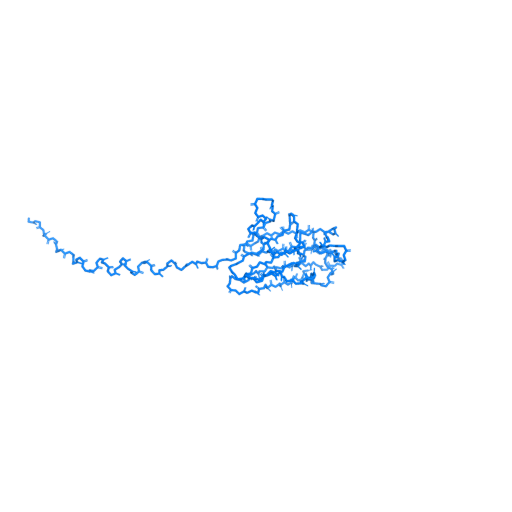 ASP A 1 90 ? -2.336 -4.551 4.777 1.00 92.88 90 ASP A O 1
ATOM 682 N N . LEU A 1 91 ? -3.220 -6.177 6.056 1.00 93.12 91 LEU A N 1
ATOM 683 C CA . LEU A 1 91 ? -4.623 -5.780 5.903 1.00 93.12 91 LEU A CA 1
ATOM 684 C C . LEU A 1 91 ? -5.404 -6.092 7.183 1.00 93.12 91 LEU A C 1
ATOM 686 O O . LEU A 1 91 ? -5.810 -7.219 7.398 1.00 93.12 91 LEU A O 1
ATOM 690 N N . ALA A 1 92 ? -5.680 -5.098 8.021 1.00 91.94 92 ALA A N 1
ATOM 691 C CA . ALA A 1 92 ? -6.404 -5.306 9.275 1.00 91.94 92 ALA A CA 1
ATOM 692 C C . ALA A 1 92 ? -7.780 -4.638 9.243 1.00 91.94 92 ALA A C 1
ATOM 694 O O . ALA A 1 92 ? -7.895 -3.455 8.912 1.00 91.94 92 ALA A O 1
ATOM 695 N N . ALA A 1 93 ? -8.824 -5.365 9.645 1.00 92.25 93 ALA A N 1
ATOM 696 C CA . ALA A 1 93 ? -10.123 -4.763 9.919 1.00 92.25 93 ALA A CA 1
ATOM 697 C C . ALA A 1 93 ? -10.044 -3.848 11.156 1.00 92.25 93 ALA A C 1
ATOM 699 O O . ALA A 1 93 ? -9.223 -4.024 12.059 1.00 92.25 93 ALA A O 1
ATOM 700 N N . ALA A 1 94 ? -10.898 -2.831 11.208 1.00 89.31 94 ALA A N 1
ATOM 701 C CA . ALA A 1 94 ? -10.956 -1.937 12.353 1.00 89.31 94 ALA A CA 1
ATOM 702 C C . ALA A 1 94 ? -11.369 -2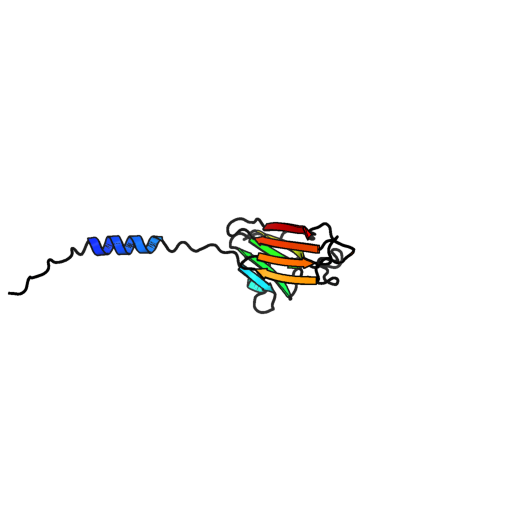.703 13.621 1.00 89.31 94 ALA A C 1
ATOM 704 O O . ALA A 1 94 ? -12.374 -3.412 13.633 1.00 89.31 94 ALA A O 1
ATOM 705 N N . GLY A 1 95 ? -10.600 -2.531 14.700 1.00 84.44 95 GLY A N 1
ATOM 706 C CA . GLY A 1 95 ? -10.853 -3.191 15.984 1.00 84.44 95 GLY A CA 1
ATOM 707 C C . GLY A 1 95 ? -10.367 -4.641 16.075 1.00 84.44 95 GLY A C 1
ATOM 708 O O . GLY A 1 95 ? -10.645 -5.289 17.079 1.00 84.44 95 GLY A O 1
ATOM 709 N N . THR A 1 96 ? -9.651 -5.147 15.067 1.00 83.31 96 THR A N 1
ATOM 710 C CA . THR A 1 96 ? -8.964 -6.446 15.124 1.00 83.31 96 THR A CA 1
ATOM 711 C C . THR A 1 96 ? -7.453 -6.245 15.145 1.00 83.31 96 THR A C 1
ATOM 713 O O . THR A 1 96 ? -6.939 -5.425 14.381 1.00 83.31 96 THR A O 1
ATOM 716 N N . ASP A 1 97 ? -6.751 -7.007 15.980 1.00 71.75 97 ASP A N 1
ATOM 717 C CA . ASP A 1 97 ? -5.290 -6.970 16.064 1.00 71.75 97 ASP A CA 1
ATOM 718 C C . ASP A 1 97 ? -4.681 -7.832 14.950 1.00 71.75 97 ASP A C 1
ATOM 720 O O . ASP A 1 97 ? -4.594 -9.049 15.099 1.00 71.75 97 ASP A O 1
ATOM 724 N N . GLY A 1 98 ? -4.268 -7.186 13.855 1.00 66.56 98 GLY A N 1
ATOM 725 C CA . GLY A 1 98 ? -3.482 -7.776 12.764 1.00 66.56 98 GLY A CA 1
ATOM 726 C C . GLY A 1 98 ? -4.160 -8.888 11.945 1.00 66.56 98 GLY A C 1
ATOM 727 O O . GLY A 1 98 ? -4.969 -9.675 12.427 1.00 66.56 98 GLY A O 1
ATOM 728 N N . ASP A 1 99 ? -3.794 -8.972 10.671 1.00 63.31 99 ASP A N 1
ATOM 729 C CA . ASP A 1 99 ? -4.045 -10.135 9.814 1.00 63.31 99 ASP A CA 1
ATOM 730 C C . ASP A 1 99 ? -2.711 -10.862 9.632 1.00 63.31 99 ASP A C 1
ATOM 732 O O . ASP A 1 99 ? -1.677 -10.223 9.477 1.00 63.31 99 ASP A O 1
ATOM 736 N N . GLN A 1 100 ? -2.724 -12.194 9.644 1.00 72.38 100 GLN A N 1
ATOM 737 C CA . GLN A 1 100 ? -1.562 -13.053 9.378 1.00 72.38 100 GLN A CA 1
ATOM 738 C C . GLN A 1 100 ? -1.211 -13.081 7.875 1.00 72.38 100 GLN A C 1
ATOM 740 O O . GLN A 1 100 ? -0.783 -14.104 7.326 1.00 72.38 100 GLN A O 1
ATOM 745 N N . LEU A 1 101 ? -1.420 -11.964 7.178 1.00 87.12 101 LEU A N 1
ATOM 746 C CA . LEU A 1 101 ? -1.085 -11.818 5.777 1.00 87.12 101 LEU A CA 1
ATOM 747 C C . LEU A 1 101 ? 0.433 -11.760 5.650 1.00 87.12 101 LEU A C 1
ATOM 749 O O . LEU A 1 101 ? 1.057 -10.796 6.053 1.00 87.12 101 LEU A O 1
ATOM 753 N N . SER A 1 102 ? 1.040 -12.777 5.038 1.00 89.81 102 SER A N 1
ATOM 754 C CA . SER A 1 102 ? 2.478 -12.713 4.755 1.00 89.81 102 SER A CA 1
ATOM 755 C C . SER A 1 102 ? 2.792 -11.654 3.693 1.00 89.81 102 SER A C 1
ATOM 757 O O . SER A 1 102 ? 3.676 -10.833 3.872 1.00 89.81 102 SER A O 1
ATOM 759 N N . ALA A 1 103 ? 2.110 -11.724 2.545 1.00 94.62 103 ALA A N 1
ATOM 760 C CA . ALA A 1 103 ? 2.100 -10.706 1.494 1.00 94.62 103 ALA A CA 1
ATOM 761 C C . ALA A 1 103 ? 1.187 -11.162 0.347 1.00 94.62 103 ALA A C 1
ATOM 763 O O . ALA A 1 103 ? 1.161 -12.343 -0.017 1.00 94.62 103 ALA A O 1
ATOM 764 N N . PHE A 1 104 ? 0.512 -10.219 -0.301 1.00 96.44 104 PHE A N 1
ATOM 765 C CA . PHE A 1 104 ? -0.143 -10.420 -1.587 1.00 96.44 104 PHE A CA 1
ATOM 766 C C . PHE A 1 104 ? 0.699 -9.809 -2.714 1.00 96.44 104 PHE A C 1
ATOM 768 O O . PHE A 1 104 ? 0.937 -8.602 -2.756 1.00 96.44 104 PHE A O 1
ATOM 775 N N . TYR A 1 105 ? 1.129 -10.659 -3.652 1.00 97.00 105 TYR A N 1
ATOM 776 C CA . TYR A 1 105 ? 2.003 -10.288 -4.767 1.00 97.00 105 TYR A CA 1
ATOM 777 C C . TYR A 1 105 ? 1.192 -10.049 -6.051 1.00 97.00 105 TYR A C 1
ATOM 779 O O . TYR A 1 105 ? 0.870 -11.024 -6.753 1.00 97.00 105 TYR A O 1
ATOM 787 N N . PRO A 1 106 ? 0.890 -8.792 -6.426 1.00 95.62 106 PRO A N 1
ATOM 788 C CA . PRO A 1 106 ? 0.200 -8.528 -7.683 1.00 95.62 106 PRO A CA 1
ATOM 789 C C . PRO A 1 106 ? 1.064 -8.989 -8.867 1.00 95.62 106 PRO A C 1
ATOM 791 O O . PRO A 1 106 ? 2.297 -8.975 -8.828 1.00 95.62 106 PRO A O 1
ATOM 794 N N . GLY A 1 107 ? 0.423 -9.486 -9.926 1.00 90.81 107 GLY A N 1
ATOM 795 C CA . GLY A 1 107 ? 1.142 -9.967 -11.112 1.00 90.81 107 GLY A CA 1
ATOM 796 C C . GLY A 1 107 ? 2.092 -11.152 -10.864 1.00 90.81 107 GLY A C 1
ATOM 797 O O . GLY A 1 107 ? 2.926 -11.445 -11.720 1.00 90.81 107 GLY A O 1
ATOM 798 N N . ARG A 1 108 ? 1.979 -11.859 -9.726 1.00 90.31 108 ARG A N 1
ATOM 799 C CA . ARG A 1 108 ? 2.772 -13.061 -9.387 1.00 90.31 108 ARG A CA 1
ATOM 800 C C . ARG A 1 108 ? 4.290 -12.828 -9.426 1.00 90.31 108 ARG A C 1
ATOM 802 O O . ARG A 1 108 ? 5.020 -13.680 -9.929 1.00 90.31 108 ARG A O 1
ATOM 809 N N . ARG A 1 109 ? 4.762 -11.674 -8.933 1.00 90.06 109 ARG A N 1
ATOM 810 C CA . ARG A 1 109 ? 6.192 -11.284 -8.912 1.00 90.06 109 ARG A CA 1
ATOM 811 C C . ARG A 1 109 ? 6.849 -11.148 -10.295 1.00 90.06 109 ARG A C 1
ATOM 813 O O . ARG A 1 109 ? 8.071 -11.137 -10.398 1.00 90.06 109 ARG A O 1
ATOM 820 N N . LYS A 1 110 ? 6.066 -11.054 -11.375 1.00 91.81 110 LYS A N 1
ATOM 821 C CA . LYS A 1 110 ? 6.612 -10.903 -12.737 1.00 91.81 110 LYS A CA 1
ATOM 822 C C . LYS A 1 110 ? 7.160 -9.506 -13.025 1.00 91.81 110 LYS A C 1
ATOM 824 O O . LYS A 1 110 ? 7.948 -9.352 -13.955 1.00 91.81 110 LYS A O 1
ATOM 829 N N . PHE A 1 111 ? 6.730 -8.515 -12.252 1.00 93.69 111 PHE A N 1
ATOM 830 C CA . PHE A 1 111 ? 7.000 -7.107 -12.499 1.00 93.69 111 PHE A CA 1
ATOM 831 C C . PHE A 1 111 ? 7.852 -6.530 -11.366 1.00 93.69 111 PHE A C 1
ATOM 833 O O . PHE A 1 111 ? 7.434 -6.603 -10.209 1.00 93.69 111 PHE A O 1
ATOM 840 N N . PRO A 1 112 ? 9.039 -5.979 -11.666 1.00 93.12 112 PRO A N 1
ATOM 841 C CA . PRO A 1 112 ? 9.805 -5.221 -10.694 1.00 93.12 112 PRO A CA 1
ATOM 842 C C . PRO A 1 112 ? 9.208 -3.814 -10.601 1.00 93.12 112 PRO A C 1
ATOM 844 O O . PRO A 1 112 ? 9.474 -2.975 -11.457 1.00 93.12 112 PRO A O 1
ATOM 847 N N . PHE A 1 113 ? 8.377 -3.561 -9.591 1.00 96.75 113 PHE A N 1
ATOM 848 C CA . PHE A 1 113 ? 7.883 -2.209 -9.333 1.00 96.75 113 PHE A CA 1
ATOM 849 C C . PHE A 1 113 ? 9.041 -1.324 -8.879 1.00 96.75 113 PHE A C 1
ATOM 851 O O . PHE A 1 113 ? 9.775 -1.680 -7.954 1.00 96.75 113 PHE A O 1
ATOM 858 N N . THR A 1 114 ? 9.211 -0.192 -9.554 1.00 96.62 114 THR A N 1
ATOM 859 C CA . THR A 1 114 ? 10.314 0.751 -9.309 1.00 96.62 114 THR A CA 1
ATOM 860 C C . THR A 1 114 ? 9.833 2.153 -8.978 1.00 96.62 114 THR A C 1
ATOM 862 O O . THR A 1 114 ? 10.647 2.984 -8.591 1.00 96.62 114 THR A O 1
ATOM 865 N N . ASP A 1 115 ? 8.543 2.421 -9.158 1.00 97.31 115 ASP A N 1
ATOM 866 C CA . ASP A 1 115 ? 7.945 3.723 -8.904 1.00 97.31 115 ASP A CA 1
ATOM 867 C C . ASP A 1 115 ? 6.566 3.574 -8.260 1.00 97.31 115 ASP A C 1
ATOM 869 O O . ASP A 1 115 ? 5.919 2.526 -8.386 1.00 97.31 115 ASP A O 1
ATOM 873 N N . ALA A 1 116 ? 6.152 4.609 -7.535 1.00 98.00 116 ALA A N 1
ATOM 874 C CA . ALA A 1 116 ? 4.856 4.672 -6.883 1.00 98.00 116 ALA A CA 1
ATOM 875 C C . ALA A 1 116 ? 4.331 6.103 -6.812 1.00 98.00 116 ALA A C 1
ATOM 877 O O . ALA A 1 116 ? 5.081 7.051 -6.577 1.00 98.00 116 ALA A O 1
ATOM 878 N N . SER A 1 117 ? 3.016 6.244 -6.925 1.00 98.00 117 SER A N 1
ATOM 879 C CA . SER A 1 117 ? 2.320 7.511 -6.739 1.00 98.00 117 SER A CA 1
ATOM 880 C C . SER A 1 117 ? 1.046 7.326 -5.919 1.00 98.00 117 SER A C 1
ATOM 882 O O . SER A 1 117 ? 0.494 6.229 -5.808 1.00 98.00 117 SER A O 1
ATOM 884 N N . ILE A 1 118 ? 0.592 8.422 -5.315 1.00 98.12 118 ILE A N 1
ATOM 885 C CA . ILE A 1 118 ? -0.723 8.504 -4.683 1.00 98.12 118 ILE A CA 1
ATOM 886 C C . ILE A 1 118 ? -1.644 9.236 -5.659 1.00 98.12 118 ILE A C 1
ATOM 888 O O . ILE A 1 118 ? -1.326 10.345 -6.091 1.00 98.12 118 ILE A O 1
ATOM 892 N N . ASP A 1 119 ? -2.773 8.617 -5.992 1.00 96.75 119 ASP A N 1
ATOM 893 C CA . ASP A 1 119 ? -3.807 9.183 -6.861 1.00 96.75 119 ASP A CA 1
ATOM 894 C C . ASP A 1 119 ? -5.159 9.163 -6.138 1.00 96.75 119 ASP A C 1
ATOM 896 O O . ASP A 1 119 ? -5.865 8.149 -6.099 1.00 96.75 119 ASP A O 1
ATOM 900 N N . GLY A 1 120 ? -5.484 10.292 -5.505 1.00 94.12 120 GLY A N 1
ATOM 901 C CA . GLY A 1 120 ? -6.606 10.398 -4.576 1.00 94.12 120 GLY A CA 1
ATOM 902 C C . GLY A 1 120 ? -6.394 9.495 -3.360 1.00 94.12 120 GLY A C 1
ATOM 903 O O . GLY A 1 120 ? -5.379 9.595 -2.676 1.00 94.12 120 GLY A O 1
ATOM 904 N N . ASP A 1 121 ? -7.341 8.587 -3.129 1.00 94.88 121 ASP A N 1
ATOM 905 C CA . ASP A 1 121 ? -7.288 7.606 -2.038 1.00 94.88 121 ASP A CA 1
ATOM 906 C C . ASP A 1 121 ? -6.588 6.296 -2.453 1.00 94.88 121 ASP A C 1
ATOM 908 O O . ASP A 1 121 ? -6.587 5.320 -1.701 1.00 94.88 121 ASP A O 1
ATOM 912 N N . ALA A 1 122 ? -5.985 6.243 -3.644 1.00 97.62 122 ALA A N 1
ATOM 913 C CA . ALA A 1 122 ? -5.319 5.053 -4.157 1.00 97.62 122 ALA A CA 1
ATOM 914 C C . ALA A 1 122 ? -3.794 5.154 -4.109 1.00 97.62 122 ALA A C 1
ATOM 916 O O . ALA A 1 122 ? -3.219 6.233 -4.251 1.00 97.62 122 ALA A O 1
ATOM 917 N N . VAL A 1 123 ? -3.145 3.994 -4.014 1.00 98.56 123 VAL A N 1
ATOM 918 C CA . VAL A 1 123 ? -1.712 3.846 -4.298 1.00 98.56 123 VAL A CA 1
ATOM 919 C C . VAL A 1 123 ? -1.559 3.177 -5.654 1.00 98.56 123 VAL A C 1
ATOM 921 O O . VAL A 1 123 ? -2.141 2.116 -5.893 1.00 98.56 123 VAL A O 1
ATOM 924 N N . VAL A 1 124 ? -0.767 3.776 -6.535 1.00 98.44 124 VAL A N 1
ATOM 925 C CA . VAL A 1 124 ? -0.432 3.221 -7.846 1.00 98.44 124 VAL A CA 1
ATOM 926 C C . VAL A 1 124 ? 1.031 2.802 -7.837 1.00 98.44 124 VAL A C 1
ATOM 928 O O . VAL A 1 124 ? 1.908 3.620 -7.586 1.00 98.44 124 VAL A O 1
ATOM 931 N N . MET A 1 125 ? 1.285 1.522 -8.096 1.00 98.12 125 MET A N 1
ATOM 932 C CA . MET A 1 125 ? 2.619 0.950 -8.264 1.00 98.12 125 MET A CA 1
ATOM 933 C C . MET A 1 125 ? 2.904 0.760 -9.745 1.00 98.12 125 MET A C 1
ATOM 935 O O . MET A 1 125 ? 2.105 0.129 -10.441 1.00 98.12 125 MET A O 1
ATOM 939 N N . SER A 1 126 ? 4.063 1.220 -10.207 1.00 97.62 126 SER A N 1
ATOM 940 C CA . SER A 1 126 ? 4.412 1.198 -11.626 1.00 97.62 126 SER A CA 1
ATOM 941 C C . SER A 1 126 ? 5.692 0.404 -11.878 1.00 97.62 126 SER A C 1
ATOM 943 O O . SER A 1 126 ? 6.729 0.576 -11.229 1.00 97.62 126 SER A O 1
ATOM 945 N N . ALA A 1 127 ? 5.602 -0.502 -12.846 1.00 96.94 127 ALA A N 1
ATOM 946 C CA . ALA A 1 127 ? 6.711 -1.235 -13.427 1.00 96.94 127 ALA A CA 1
ATOM 947 C C . ALA A 1 127 ? 6.754 -0.900 -14.927 1.00 96.94 127 ALA A C 1
ATOM 949 O O . ALA A 1 127 ? 5.903 -1.385 -15.683 1.00 96.94 127 ALA A O 1
ATOM 950 N N . PRO A 1 128 ? 7.699 -0.061 -15.382 1.00 94.31 128 PRO A N 1
ATOM 951 C CA . PRO A 1 128 ? 7.764 0.331 -16.781 1.00 94.31 128 PRO A CA 1
ATOM 952 C C . PRO A 1 128 ? 8.072 -0.871 -17.680 1.00 94.31 128 PRO A C 1
ATOM 954 O O . PRO A 1 128 ? 8.880 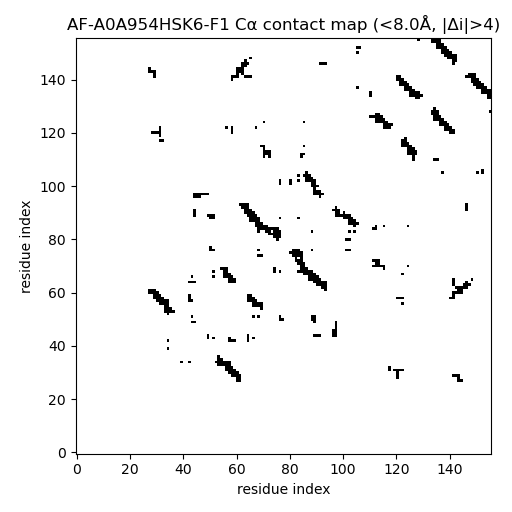-1.743 -17.347 1.00 94.31 128 PRO A O 1
ATOM 957 N N . GLY A 1 129 ? 7.430 -0.897 -18.847 1.00 92.88 129 GLY A N 1
ATOM 958 C CA . GLY A 1 129 ? 7.729 -1.863 -19.896 1.00 92.88 129 GLY A CA 1
ATOM 959 C C . GLY A 1 129 ? 9.095 -1.616 -20.538 1.00 92.88 129 GLY A C 1
ATOM 960 O O . GLY A 1 129 ? 9.715 -0.562 -20.401 1.00 92.88 129 GLY A O 1
ATOM 961 N N . THR A 1 130 ? 9.563 -2.606 -21.287 1.00 90.69 130 THR A N 1
ATOM 962 C CA . THR A 1 130 ? 10.753 -2.515 -22.142 1.00 90.69 130 THR A CA 1
ATOM 963 C C . THR A 1 130 ? 10.418 -3.070 -23.523 1.00 90.69 130 THR A C 1
ATOM 965 O O . THR A 1 130 ? 9.389 -3.715 -23.701 1.00 90.69 130 THR A O 1
ATOM 968 N N . ALA A 1 131 ? 11.322 -2.937 -24.498 1.00 91.81 131 ALA A N 1
ATOM 969 C CA . ALA A 1 131 ? 11.138 -3.562 -25.814 1.00 91.81 131 ALA A CA 1
ATOM 970 C C . ALA A 1 131 ? 10.929 -5.093 -25.751 1.00 91.81 131 ALA A C 1
ATOM 972 O O . ALA A 1 131 ? 10.379 -5.679 -26.677 1.00 91.81 131 ALA A O 1
ATOM 973 N N . ALA A 1 132 ? 11.370 -5.744 -24.667 1.00 91.19 132 ALA A N 1
ATOM 974 C CA . ALA A 1 132 ? 11.290 -7.192 -24.488 1.00 91.19 132 ALA A CA 1
ATOM 975 C C . ALA A 1 132 ? 10.193 -7.650 -23.509 1.00 91.19 132 ALA A C 1
ATOM 977 O O . ALA A 1 132 ? 9.967 -8.854 -23.381 1.00 91.19 132 ALA A O 1
ATOM 978 N N . ARG A 1 133 ? 9.558 -6.738 -22.758 1.00 89.94 133 ARG A N 1
ATOM 979 C CA . ARG A 1 133 ? 8.616 -7.080 -21.677 1.00 89.94 133 ARG A CA 1
ATOM 980 C C . ARG A 1 133 ? 7.530 -6.021 -21.542 1.00 89.94 133 ARG A C 1
ATOM 982 O O . ARG A 1 133 ? 7.852 -4.840 -21.501 1.00 89.94 133 ARG A O 1
ATOM 989 N N . VAL A 1 134 ? 6.287 -6.468 -21.389 1.00 94.56 134 VAL A N 1
ATOM 990 C CA . VAL A 1 134 ? 5.148 -5.598 -21.059 1.00 94.56 134 VAL A CA 1
ATOM 991 C C . VAL A 1 134 ? 5.364 -4.899 -19.717 1.00 94.56 134 VAL A C 1
ATOM 993 O O . VAL A 1 134 ? 6.005 -5.458 -18.818 1.00 94.56 134 VAL A O 1
ATOM 996 N N . GLY A 1 135 ? 4.853 -3.679 -19.606 1.00 95.94 135 GLY A N 1
ATOM 997 C CA . GLY A 1 135 ? 4.775 -2.943 -18.353 1.00 95.94 135 GLY A CA 1
ATOM 998 C C . GLY A 1 135 ? 3.589 -3.401 -17.512 1.00 95.94 135 GLY A C 1
ATOM 999 O O . GLY A 1 135 ? 2.752 -4.201 -17.944 1.00 95.94 135 GLY A O 1
ATOM 1000 N N . CYS A 1 136 ? 3.526 -2.909 -16.281 1.00 97.25 136 CYS A N 1
ATOM 1001 C CA . CYS A 1 136 ? 2.396 -3.148 -15.398 1.00 97.25 136 CYS A CA 1
ATOM 1002 C C . CYS A 1 136 ? 2.203 -1.977 -14.444 1.00 97.25 136 CYS A C 1
ATOM 1004 O O . CYS A 1 136 ? 3.155 -1.517 -13.814 1.00 97.25 136 CYS A O 1
ATOM 1006 N N . GLU A 1 137 ? 0.955 -1.559 -14.299 1.00 97.69 137 GLU A N 1
ATOM 1007 C CA . GLU A 1 137 ? 0.514 -0.675 -13.232 1.00 97.69 137 GLU A CA 1
ATOM 1008 C C . GLU A 1 137 ? -0.447 -1.432 -12.324 1.00 97.69 137 GLU A C 1
ATOM 1010 O O . GLU A 1 137 ? -1.323 -2.166 -12.791 1.00 97.69 137 GLU A O 1
ATOM 1015 N N . VAL A 1 138 ? -0.277 -1.268 -11.017 1.00 98.31 138 VAL A N 1
ATOM 1016 C CA . VAL A 1 138 ? -1.152 -1.859 -10.009 1.00 98.31 138 VAL A CA 1
ATOM 1017 C C . VAL A 1 138 ? -1.745 -0.755 -9.164 1.00 98.31 138 VAL A C 1
ATOM 1019 O O . VAL A 1 138 ? -1.021 -0.025 -8.499 1.00 98.31 138 VAL A O 1
ATOM 1022 N N . ARG A 1 139 ? -3.071 -0.670 -9.161 1.00 98.44 139 ARG A N 1
ATOM 1023 C CA . ARG A 1 139 ? -3.829 0.268 -8.343 1.00 98.44 139 ARG A CA 1
ATOM 1024 C C . ARG A 1 139 ? -4.407 -0.444 -7.127 1.00 98.44 139 ARG A C 1
ATOM 1026 O O . ARG A 1 139 ? -5.118 -1.440 -7.281 1.00 98.44 139 ARG A O 1
ATOM 1033 N N . TYR A 1 140 ? -4.115 0.090 -5.949 1.00 98.62 140 TYR A N 1
ATOM 1034 C CA . TYR A 1 140 ? -4.644 -0.338 -4.660 1.00 98.62 140 TYR A CA 1
ATOM 1035 C C . TYR A 1 140 ? -5.639 0.693 -4.145 1.00 98.62 140 TYR A C 1
ATOM 1037 O O . TYR A 1 140 ? -5.281 1.858 -3.990 1.00 98.62 140 TYR A O 1
ATOM 1045 N N . GLU A 1 141 ? -6.860 0.262 -3.846 1.00 97.81 141 GLU A N 1
ATOM 1046 C CA . GLU A 1 141 ? -7.923 1.119 -3.316 1.00 97.81 141 GLU A CA 1
ATOM 1047 C C . GLU A 1 141 ? -8.601 0.448 -2.130 1.00 97.81 141 GLU A C 1
ATOM 1049 O O . GLU A 1 141 ? -9.171 -0.639 -2.258 1.00 97.81 141 GLU A O 1
ATOM 1054 N N . LEU A 1 142 ? -8.558 1.099 -0.969 1.00 97.19 142 LEU A N 1
ATOM 1055 C CA . LEU A 1 142 ? -9.258 0.620 0.214 1.00 97.19 142 LEU A CA 1
ATOM 1056 C C . LEU A 1 142 ? -10.707 1.109 0.196 1.00 97.19 142 LEU A C 1
ATOM 1058 O O . LEU A 1 142 ? -10.975 2.300 0.042 1.00 97.19 142 LEU A O 1
ATOM 1062 N N . HIS A 1 143 ? -11.654 0.194 0.393 1.00 95.94 143 HIS A N 1
ATOM 1063 C CA . HIS A 1 143 ? -13.060 0.555 0.464 1.00 95.94 143 HIS A CA 1
ATOM 1064 C C . HIS A 1 143 ? -13.318 1.449 1.696 1.00 95.94 143 HIS A C 1
ATOM 1066 O O . HIS A 1 143 ? -12.849 1.144 2.800 1.00 95.94 143 HIS A O 1
ATOM 1072 N N . PRO A 1 144 ? -14.090 2.544 1.561 1.00 92.62 144 PRO A N 1
ATOM 1073 C CA . PRO A 1 144 ? -14.263 3.508 2.646 1.00 92.62 144 PRO A CA 1
ATOM 1074 C C . PRO A 1 144 ? -14.975 2.907 3.865 1.00 92.62 144 PRO A C 1
ATOM 1076 O O . PRO A 1 144 ? -14.635 3.217 5.001 1.00 92.62 144 PRO A O 1
ATOM 1079 N N . SER A 1 145 ? -15.963 2.035 3.652 1.00 93.06 145 SER A N 1
ATOM 1080 C CA . SER A 1 145 ? -16.844 1.536 4.722 1.00 93.06 145 SER A CA 1
ATOM 1081 C C . SER A 1 145 ? -16.815 0.024 4.942 1.00 93.06 145 SER A C 1
ATOM 1083 O O . SER A 1 145 ? -17.536 -0.472 5.803 1.00 93.06 145 SER A O 1
ATOM 1085 N N . LEU A 1 146 ? -16.001 -0.715 4.186 1.00 94.06 146 LEU A N 1
ATOM 1086 C CA . LEU A 1 146 ? -15.901 -2.173 4.288 1.00 94.06 146 LEU A CA 1
ATOM 1087 C C . LEU A 1 146 ? -14.427 -2.551 4.429 1.00 94.06 146 LEU A C 1
ATOM 1089 O O . LEU A 1 146 ? -13.585 -1.858 3.857 1.00 94.06 146 LEU A O 1
ATOM 1093 N N . PRO A 1 147 ? -14.096 -3.641 5.139 1.00 93.69 147 PRO A N 1
ATOM 1094 C CA . PRO A 1 147 ? -12.726 -4.124 5.257 1.00 93.69 147 PRO A CA 1
ATOM 1095 C C . PRO A 1 147 ? -12.305 -4.870 3.981 1.00 93.69 147 PRO A C 1
ATOM 1097 O O . PRO A 1 147 ? -12.014 -6.061 3.999 1.00 93.69 147 PRO A O 1
ATOM 1100 N N . VAL A 1 148 ? -12.353 -4.177 2.844 1.00 94.88 148 VAL A N 1
ATOM 1101 C CA . VAL A 1 148 ? -12.074 -4.717 1.511 1.00 94.88 148 VAL A CA 1
ATOM 1102 C C . VAL A 1 148 ? -11.087 -3.798 0.818 1.00 94.88 148 VAL A C 1
ATOM 1104 O O . VAL A 1 148 ? -11.293 -2.587 0.777 1.00 94.88 148 VAL A O 1
ATOM 1107 N N . ILE A 1 149 ? -10.044 -4.381 0.237 1.00 96.62 149 ILE A N 1
ATOM 1108 C CA . ILE A 1 149 ? -9.130 -3.691 -0.668 1.00 96.62 149 ILE A CA 1
ATOM 1109 C C . ILE A 1 149 ? -9.307 -4.235 -2.086 1.00 96.62 149 ILE A C 1
ATOM 1111 O O . ILE A 1 149 ? -9.317 -5.447 -2.306 1.00 96.62 149 ILE A O 1
ATOM 1115 N N . SER A 1 150 ? -9.452 -3.331 -3.047 1.00 97.81 150 SER A N 1
ATOM 1116 C CA . SER A 1 150 ? -9.450 -3.637 -4.473 1.00 97.81 150 SER A CA 1
ATOM 1117 C C . SER A 1 150 ? -8.032 -3.508 -5.009 1.00 97.81 150 SER A C 1
ATOM 1119 O O . SER A 1 150 ? -7.367 -2.498 -4.780 1.00 97.81 150 SER A O 1
ATOM 1121 N N . VAL A 1 151 ? -7.578 -4.524 -5.744 1.00 98.12 151 VAL A N 1
ATOM 1122 C CA . VAL A 1 151 ? -6.271 -4.518 -6.411 1.00 98.12 151 VAL A CA 1
ATOM 1123 C C . VAL A 1 151 ? -6.475 -4.763 -7.898 1.00 98.12 151 VAL A C 1
ATOM 1125 O O . VAL A 1 151 ? -6.877 -5.854 -8.302 1.00 98.12 151 VAL A O 1
ATOM 1128 N N . THR A 1 152 ? -6.195 -3.750 -8.715 1.00 97.75 152 THR A N 1
ATOM 1129 C CA . THR A 1 152 ? -6.380 -3.806 -10.172 1.00 97.75 152 THR A CA 1
ATOM 1130 C C . THR A 1 152 ? -5.028 -3.742 -10.859 1.00 97.75 152 THR A C 1
ATOM 1132 O O . THR A 1 152 ? -4.260 -2.822 -10.602 1.00 97.75 152 THR A O 1
ATOM 1135 N N . SER A 1 153 ? -4.722 -4.706 -11.730 1.00 96.19 153 SER A N 1
ATOM 1136 C CA . SER A 1 153 ? -3.488 -4.711 -12.525 1.00 96.19 153 SER A CA 1
ATOM 1137 C C . SER A 1 153 ? -3.788 -4.436 -13.996 1.00 96.19 153 SER A C 1
ATOM 1139 O O . SER A 1 153 ? -4.538 -5.192 -14.614 1.00 96.19 153 SER A O 1
ATOM 1141 N N . THR A 1 154 ? -3.145 -3.421 -14.565 1.00 95.94 154 THR A N 1
ATOM 1142 C CA . THR A 1 154 ? -3.230 -3.054 -15.986 1.00 95.94 154 THR A CA 1
ATOM 1143 C C . THR A 1 154 ? -1.884 -3.311 -16.645 1.00 95.94 154 THR A C 1
ATOM 1145 O O . THR A 1 154 ? -0.856 -2.862 -16.150 1.00 95.94 154 THR A O 1
ATOM 1148 N N . TRP A 1 155 ? -1.876 -4.086 -17.728 1.00 93.12 155 TRP A N 1
ATOM 1149 C CA . TRP A 1 155 ? -0.650 -4.526 -18.398 1.00 93.12 155 TRP A CA 1
ATOM 1150 C C . TRP A 1 155 ? -0.506 -3.726 -19.691 1.00 93.12 155 TRP A C 1
ATOM 1152 O O . TRP A 1 155 ? -1.477 -3.632 -20.446 1.00 93.12 155 TRP A O 1
ATOM 1162 N N . THR A 1 156 ? 0.671 -3.140 -19.912 1.00 82.12 156 THR A N 1
ATOM 1163 C CA . THR A 1 156 ? 0.924 -2.149 -20.973 1.00 82.12 156 THR A CA 1
ATOM 1164 C C . THR A 1 156 ? 1.985 -2.583 -21.970 1.00 82.12 156 THR A C 1
ATOM 1166 O O . THR A 1 156 ? 2.927 -3.317 -21.588 1.00 82.12 156 THR A O 1
#